Protein 2O9X (pdb70)

CATH classification: 1.20.120.700 (+1 more: 1.10.4070.10)

Secondary structure (DSSP, 8-state):
---SSS----HHHHHHHHHTS---HHHHHHHHHHIIIII--HHHHHHHT--HHHHHHHHIIIIIS-SSS-SS--BHHHHHHSSSSSHHHHHHHHHHHHTT-----SSS-TTBHHHHHHHH--GGGHHHHTTHHHHHHHHHHHH-HHHHHHHHHHHHHHH-

B-factor: mean 91.51, std 19.53, range [36.48, 171.42]

Organism: Archaeoglobus fulgidus (strain ATCC 49558 / DSM 4304 / JCM 9628 / NBRC 100126 / VC-16) (NCBI:txid224325)

Foldseek 3Di:
DPDPDDDADLLVLLLVLLLQDQDDPVSLVVNLVSCVVSPVDPVNVLSVDDDSVVSNVVSCQAAPDPPVYHQQHQFLCCVPPNDPPDPLLVVLVVVCVVVPPDPPDDPDGSRGSSNVSNVCNCVV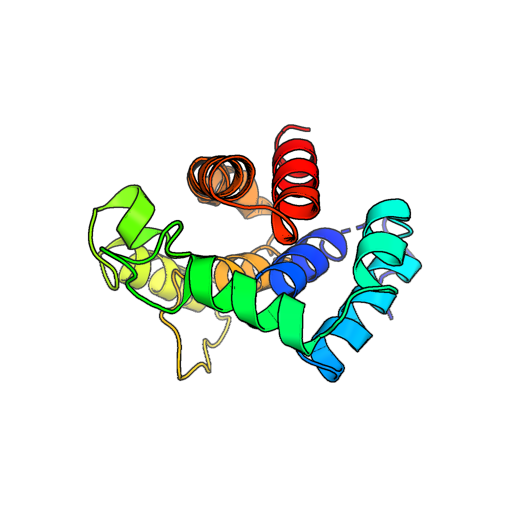CCVPCPVSLPVRLVSVLPVDDSSNVVSVVSNVVVVD

Radius of gyration: 15.23 Å; Cα contacts (8 Å, |Δi|>4): 197; chains: 1; bounding box: 34×39×32 Å

Nearest PDB structures (foldseek):
  2o9x-assembly1_A  TM=1.006E+00  e=6.525E-24  Archaeoglobus fulgidus

InterPro domains:
  IPR020945 DMSO/Nitrate reductase chaperone [PF02613] (32-115)
  IPR036411 TorD-like superfamily [SSF89155] (3-152)
  IPR050289 TorD/DmsD family chaperones [PTHR34227] (25-113)

Sequence (160 aa):
RENLYFQGHREHLKLFSLIFSYPDEDKLGKAIALAEGIGLTEIAQTLKQVDIEALQVEYTSLFISSHPSVPCPPYQSYFEEGSVYGKASLRAAELYSKYGLNYVYESEPPDHISVELEFLSNPELLSDFRDWFLEFAKCVEEKSEIYATFARAFRKFLEK

Solvent-accessible surface area: 8392 Å² total

Structure (mmCIF, N/CA/C/O backbone):
data_2O9X
#
_entry.id   2O9X
#
_cell.length_a   137.510
_cell.length_b   137.510
_cell.length_c   64.282
_cell.angle_alpha   90.00
_cell.angle_beta   90.00
_cell.angle_gamma   120.00
#
_symmetry.space_group_name_H-M   'P 65 2 2'
#
loop_
_atom_site.group_PDB
_atom_site.id
_atom_site.type_symbol
_atom_site.label_atom_id
_atom_site.label_alt_id
_atom_site.label_comp_id
_atom_site.label_asym_id
_atom_site.label_entity_id
_atom_site.label_seq_id
_atom_site.pdbx_PDB_ins_code
_atom_site.Cartn_x
_atom_site.Cartn_y
_atom_site.Cartn_z
_atom_site.occupancy
_atom_site.B_iso_or_equiv
_atom_site.auth_seq_id
_atom_site.auth_comp_id
_atom_site.auth_asym_id
_atom_site.auth_atom_id
_atom_site.pdbx_PDB_model_num
ATOM 1 N N . ARG A 1 14 ? 55.005 52.185 39.347 1.00 99.46 -8 ARG A N 1
ATOM 2 C CA . ARG A 1 14 ? 54.161 53.264 40.008 1.00 101.56 -8 ARG A CA 1
ATOM 3 C C . ARG A 1 14 ? 52.571 53.089 40.181 1.00 103.85 -8 ARG A C 1
ATOM 4 O O . ARG A 1 14 ? 51.748 53.001 39.213 1.00 99.30 -8 ARG A O 1
ATOM 6 N N . GLU A 1 15 ? 52.226 52.977 41.475 1.00 105.62 -7 GLU A N 1
ATOM 7 C CA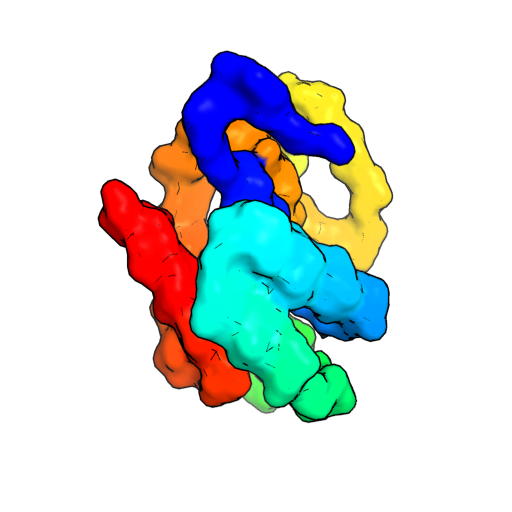 . GLU A 1 15 ? 50.889 53.018 42.074 1.00 103.31 -7 GLU A CA 1
ATOM 8 C C . GLU A 1 15 ? 51.158 53.979 43.238 1.00 101.75 -7 GLU A C 1
ATOM 9 O O . GLU A 1 15 ? 52.325 54.177 43.574 1.00 100.47 -7 GLU A O 1
ATOM 11 N N . ASN A 1 16 ? 50.107 54.544 43.855 1.00 99.85 -6 ASN A N 1
ATOM 12 C CA . ASN A 1 16 ? 50.191 55.953 44.323 1.00 98.99 -6 ASN A CA 1
ATOM 13 C C . ASN A 1 16 ? 50.878 56.073 45.613 1.00 91.27 -6 ASN A C 1
ATOM 14 O O . ASN A 1 16 ? 50.714 55.235 46.465 1.00 88.90 -6 ASN A O 1
ATOM 19 N N . LEU A 1 17 ? 51.657 57.141 45.701 1.00 85.09 -5 LEU A N 1
ATOM 20 C CA . LEU A 1 17 ? 52.382 57.466 46.866 1.00 75.33 -5 LEU A CA 1
ATOM 21 C C . LEU A 1 17 ? 51.542 58.421 47.713 1.00 78.56 -5 LEU A C 1
ATOM 22 O O . LEU A 1 17 ? 52.040 58.893 48.728 1.00 84.03 -5 LEU A O 1
ATOM 25 N N . TYR A 1 18 ? 50.281 58.720 47.384 1.00 75.94 -4 TYR A N 1
ATOM 26 C CA . TYR A 1 18 ? 49.566 59.452 48.450 1.00 75.12 -4 TYR A CA 1
ATOM 27 C C . TYR A 1 18 ? 48.138 59.199 48.751 1.00 75.67 -4 TYR A C 1
ATOM 28 O O . TYR A 1 18 ? 47.476 60.054 49.333 1.00 75.25 -4 TYR A O 1
ATOM 37 N N . PHE A 1 19 ? 47.635 58.047 48.393 1.00 75.55 -3 PHE A N 1
ATOM 38 C CA . PHE A 1 19 ? 46.282 57.812 48.751 1.00 78.93 -3 PHE A CA 1
ATOM 39 C C . PHE A 1 19 ? 46.211 56.406 49.260 1.00 84.80 -3 PHE A C 1
ATOM 40 O O . PHE A 1 19 ? 46.835 55.516 48.673 1.00 87.85 -3 PHE A O 1
ATOM 48 N N . GLN A 1 20 ? 45.473 56.194 50.355 1.00 88.49 -2 GLN A N 1
ATOM 49 C CA . GLN A 1 20 ? 45.648 54.951 51.105 1.00 91.15 -2 GLN A CA 1
ATOM 50 C C . GLN A 1 20 ? 44.981 53.916 50.280 1.00 93.28 -2 GLN A C 1
ATOM 51 O O . GLN A 1 20 ? 43.811 54.072 50.027 1.00 96.06 -2 GLN A O 1
ATOM 54 N N . GLY A 1 21 ? 45.747 52.957 49.756 1.00 95.38 -1 GLY A N 1
ATOM 55 C CA . GLY A 1 21 ? 45.234 51.614 49.504 1.00 98.10 -1 GLY A CA 1
ATOM 56 C C . GLY A 1 21 ? 44.507 51.195 48.247 1.00 100.16 -1 GLY A C 1
ATOM 57 O O . GLY A 1 21 ? 43.900 52.008 47.511 1.00 103.17 -1 GLY A O 1
ATOM 58 N N . HIS A 1 22 ? 44.460 49.876 48.101 1.00 99.98 0 HIS A N 1
ATOM 59 C CA . HIS A 1 22 ? 44.619 49.223 46.810 1.00 100.38 0 HIS A CA 1
ATOM 60 C C . HIS A 1 22 ? 43.430 48.713 45.998 1.00 95.27 0 HIS A C 1
ATOM 61 O O . HIS A 1 22 ? 43.579 47.826 45.165 1.00 94.78 0 HIS A O 1
ATOM 76 N N . ARG A 1 24 ? 41.795 49.477 43.351 1.00 87.41 2 ARG A N 1
ATOM 77 C CA . ARG A 1 24 ? 41.949 49.498 41.916 1.00 82.77 2 ARG A CA 1
ATOM 78 C C . ARG A 1 24 ? 42.911 48.379 41.593 1.00 79.23 2 ARG A C 1
ATOM 79 O O . ARG A 1 24 ? 42.575 47.463 40.821 1.00 77.13 2 ARG A O 1
ATOM 87 N N . GLU A 1 25 ? 44.081 48.442 42.239 1.00 74.56 3 GLU A N 1
ATOM 88 C CA . GLU A 1 25 ? 45.083 47.433 42.058 1.00 73.08 3 GLU A CA 1
ATOM 89 C C . GLU A 1 25 ? 44.380 46.047 42.131 1.00 73.65 3 GLU A C 1
ATOM 90 O O . GLU A 1 25 ? 44.423 45.251 41.186 1.00 74.69 3 GLU A O 1
ATOM 93 N N . HIS A 1 26 ? 43.671 45.802 43.220 1.00 72.48 4 HIS A N 1
ATOM 94 C CA . HIS A 1 26 ? 42.911 44.582 43.442 1.00 74.40 4 HIS A CA 1
ATOM 95 C C . HIS A 1 26 ? 42.006 44.118 42.279 1.00 73.66 4 HIS A C 1
ATOM 96 O O . HIS A 1 26 ? 42.121 43.012 41.759 1.00 72.01 4 HIS A O 1
ATOM 103 N N . LEU A 1 27 ? 41.064 44.970 41.915 1.00 73.13 5 LEU A N 1
ATOM 104 C CA . LEU A 1 27 ? 40.353 44.829 40.657 1.00 72.12 5 LEU A CA 1
ATOM 105 C C . LEU A 1 27 ? 41.210 44.338 39.474 1.00 71.82 5 LEU A C 1
ATOM 106 O O . LEU A 1 27 ? 40.907 43.270 38.927 1.00 72.87 5 LEU A O 1
ATOM 111 N N . LYS A 1 28 ? 42.260 45.078 39.076 1.00 68.27 6 LYS A N 1
ATOM 112 C CA . LYS A 1 28 ? 43.103 44.562 37.980 1.00 69.40 6 LYS A CA 1
ATOM 113 C C . LYS A 1 28 ? 43.564 43.094 38.215 1.00 70.17 6 LYS A C 1
ATOM 114 O O . LYS A 1 28 ? 43.449 42.248 37.303 1.00 68.83 6 LYS A O 1
ATOM 116 N N . LEU A 1 29 ? 44.007 42.772 39.433 1.00 70.45 7 LEU A N 1
ATOM 117 C CA . LEU A 1 29 ? 44.290 41.361 39.750 1.00 73.61 7 LEU A CA 1
ATOM 118 C C . LEU A 1 29 ? 43.104 40.508 39.293 1.00 74.31 7 LEU A C 1
ATOM 119 O O . LEU A 1 29 ? 43.280 39.523 38.581 1.00 75.51 7 LEU A O 1
ATOM 122 N N . PHE A 1 30 ? 41.895 40.886 39.667 1.00 75.15 8 PHE A N 1
ATOM 123 C CA . PHE A 1 30 ? 40.823 39.955 39.403 1.00 78.76 8 PHE A CA 1
ATOM 124 C C . PHE A 1 30 ? 40.630 39.852 37.934 1.00 78.92 8 PHE A C 1
ATOM 125 O O . PHE A 1 30 ? 40.472 38.749 37.422 1.00 82.25 8 PHE A O 1
ATOM 133 N N . SER A 1 31 ? 40.712 40.979 37.247 1.00 77.46 9 SER A N 1
ATOM 134 C CA . SER A 1 31 ? 40.637 40.947 35.805 1.00 78.62 9 SER A CA 1
ATOM 135 C C . SER A 1 31 ? 41.674 39.999 35.187 1.00 79.18 9 SER A C 1
ATOM 136 O O . SER A 1 31 ? 41.362 39.211 34.282 1.00 79.49 9 SER A O 1
ATOM 139 N N . LEU A 1 32 ? 42.910 40.074 35.669 1.00 77.84 10 LEU A N 1
ATOM 140 C CA . LEU A 1 32 ? 43.917 39.104 35.257 1.00 75.73 10 LEU A CA 1
ATOM 141 C C . LEU A 1 32 ? 43.537 37.692 35.608 1.00 80.22 10 LEU A C 1
ATOM 142 O O . LEU A 1 32 ? 43.687 36.765 34.782 1.00 87.05 10 LEU A O 1
ATOM 147 N N . ILE A 1 33 ? 43.072 37.500 36.842 1.00 78.80 11 ILE A N 1
ATOM 148 C CA . ILE A 1 33 ? 42.733 36.159 37.278 1.00 73.95 11 ILE A CA 1
ATOM 149 C C . ILE A 1 33 ? 41.649 35.597 36.355 1.00 73.40 11 ILE A C 1
ATOM 150 O O . ILE A 1 33 ? 41.671 34.424 36.021 1.00 75.78 11 ILE A O 1
ATOM 154 N N . PHE A 1 34 ? 40.794 36.439 35.826 1.00 70.06 12 PHE A N 1
ATOM 155 C CA . PHE A 1 34 ? 39.804 35.881 34.964 1.00 77.58 12 PHE A CA 1
ATOM 156 C C . PHE A 1 34 ? 39.903 36.059 33.456 1.00 83.37 12 PHE A C 1
ATOM 157 O O . PHE A 1 34 ? 38.881 36.196 32.795 1.00 88.89 12 PHE A O 1
ATOM 165 N N . SER A 1 35 ? 41.096 36.075 32.893 1.00 84.34 13 SER A N 1
ATOM 166 C CA . SER A 1 35 ? 41.249 35.963 31.453 1.00 84.76 13 SER A CA 1
ATOM 167 C C . SER A 1 35 ? 41.738 34.558 31.216 1.00 87.19 13 SER A C 1
ATOM 168 O O . SER A 1 35 ? 41.918 33.806 32.190 1.00 93.99 13 SER A O 1
ATOM 171 N N . TYR A 1 36 ? 41.971 34.182 29.959 1.00 83.95 14 TYR A N 1
ATOM 172 C CA . TYR A 1 36 ? 42.725 32.973 29.662 1.00 80.77 14 TYR A CA 1
ATOM 173 C C . TYR A 1 36 ? 44.122 33.339 30.067 1.00 80.68 14 TYR A C 1
ATOM 174 O O . TYR A 1 36 ? 44.602 34.440 29.732 1.00 75.07 14 TYR A O 1
ATOM 183 N N . PRO A 1 37 ? 44.722 32.467 30.906 1.00 84.18 15 PRO A N 1
ATOM 184 C CA . PRO A 1 37 ? 46.031 32.556 31.573 1.00 84.83 15 PRO A CA 1
ATOM 185 C C . PRO A 1 37 ? 47.215 32.413 30.663 1.00 85.47 15 PRO A C 1
ATOM 186 O O . PRO A 1 37 ? 47.137 31.770 29.637 1.00 84.62 15 PRO A O 1
ATOM 190 N N . ASP A 1 38 ? 48.318 33.020 31.054 1.00 88.47 16 ASP A N 1
ATOM 191 C CA . ASP A 1 38 ? 49.562 32.808 30.337 1.00 91.18 16 ASP A CA 1
ATOM 192 C C . ASP A 1 38 ? 50.798 33.280 31.088 1.00 91.69 16 ASP A C 1
ATOM 193 O O . ASP A 1 38 ? 50.721 33.854 32.185 1.00 86.93 16 ASP A O 1
ATOM 198 N N . GLU A 1 39 ? 51.951 32.990 30.491 1.00 95.68 17 GLU A N 1
ATOM 199 C CA . GLU A 1 39 ? 53.179 33.074 31.247 1.00 97.82 17 GLU A CA 1
ATOM 200 C C . GLU A 1 39 ? 53.147 34.508 31.711 1.00 96.39 17 GLU A C 1
ATOM 201 O O . GLU A 1 39 ? 53.206 34.777 32.907 1.00 97.41 17 GLU A O 1
ATOM 203 N N . ASP A 1 40 ? 52.911 35.411 30.768 1.00 93.45 18 ASP A N 1
ATOM 204 C CA . ASP A 1 40 ? 52.898 36.807 31.102 1.00 89.77 18 ASP A CA 1
ATOM 205 C C . ASP A 1 40 ? 51.814 37.181 32.152 1.00 89.16 18 ASP A C 1
ATOM 206 O O . ASP A 1 40 ? 52.185 37.611 33.260 1.00 87.62 18 ASP A O 1
ATOM 209 N N . LYS A 1 41 ? 50.513 37.016 31.811 1.00 86.50 19 LYS A N 1
ATOM 210 C CA . LYS A 1 41 ? 49.378 37.295 32.741 1.00 80.83 19 LYS A CA 1
ATOM 211 C C . LYS A 1 41 ? 49.755 36.743 34.144 1.00 84.84 19 LYS A C 1
ATOM 212 O O . LYS A 1 41 ? 49.846 37.532 35.120 1.00 83.89 19 LYS A O 1
ATOM 216 N N . LEU A 1 42 ? 50.056 35.419 34.213 1.00 87.28 20 LEU A N 1
ATOM 217 C CA . LEU A 1 42 ? 50.495 34.725 35.466 1.00 84.19 20 LEU A CA 1
ATOM 218 C C . LEU A 1 42 ? 51.635 35.534 36.065 1.00 87.22 20 LEU A C 1
ATOM 219 O O . LEU A 1 42 ? 51.659 35.736 37.268 1.00 90.26 20 LEU A O 1
ATOM 221 N N . GLY A 1 43 ? 52.516 36.082 35.222 1.00 88.83 21 GLY A N 1
ATOM 222 C CA . GLY A 1 43 ? 53.635 36.922 35.697 1.00 89.86 21 GLY A CA 1
ATOM 223 C C . GLY A 1 43 ? 53.075 38.129 36.399 1.00 90.82 21 GLY A C 1
ATOM 224 O O . GLY A 1 43 ? 53.114 38.262 37.625 1.00 90.01 21 GLY A O 1
ATOM 225 N N . LYS A 1 44 ? 52.489 38.992 35.596 1.00 93.18 22 LYS A N 1
ATOM 226 C CA . LYS A 1 44 ? 51.866 40.190 36.109 1.00 92.09 22 LYS A CA 1
ATOM 227 C C . LYS A 1 44 ? 51.057 39.894 37.361 1.00 89.43 22 LYS A C 1
ATOM 228 O O . LYS A 1 44 ? 51.246 40.554 38.360 1.00 89.10 22 LYS A O 1
ATOM 230 N N . ALA A 1 45 ? 50.20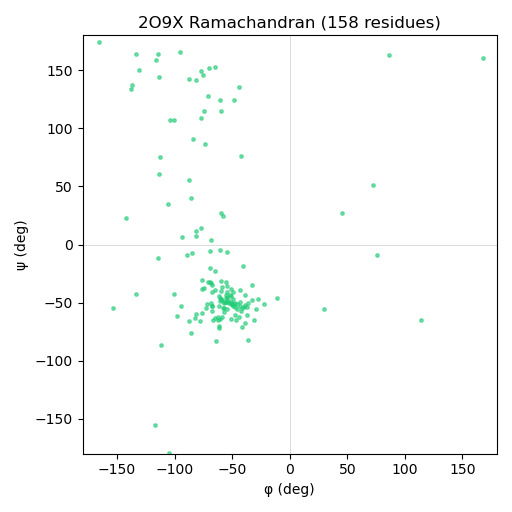8 38.877 37.327 1.00 87.24 23 ALA A N 1
ATOM 231 C CA . ALA A 1 45 ? 49.325 38.623 38.452 1.00 89.88 23 ALA A CA 1
ATOM 232 C C . ALA A 1 45 ? 50.063 38.288 39.743 1.00 91.85 23 ALA A C 1
ATOM 233 O O . ALA A 1 45 ? 49.997 39.033 40.715 1.00 91.28 23 ALA A O 1
ATOM 235 N N . ILE A 1 46 ? 50.771 37.163 39.747 1.00 94.83 24 ILE A N 1
ATOM 236 C CA . ILE A 1 46 ? 51.664 36.811 40.867 1.00 96.48 24 ILE A CA 1
ATOM 237 C C . ILE A 1 46 ? 52.416 38.062 41.339 1.00 97.11 24 ILE A C 1
ATOM 238 O O . ILE A 1 46 ? 52.904 38.092 42.452 1.00 101.14 24 ILE A O 1
ATOM 240 N N . ALA A 1 47 ? 52.478 39.105 40.519 1.00 95.61 25 ALA A N 1
ATOM 241 C CA . ALA A 1 47 ? 53.223 40.297 40.901 1.00 95.33 25 ALA A CA 1
ATOM 242 C C . ALA A 1 47 ? 52.333 41.356 41.558 1.00 94.85 25 ALA A C 1
ATOM 243 O O . ALA A 1 47 ? 52.652 41.862 42.651 1.00 93.27 25 ALA A O 1
ATOM 245 N N . LEU A 1 48 ? 51.242 41.702 40.863 1.00 94.76 26 LEU A N 1
ATOM 246 C CA . LEU A 1 48 ? 50.206 42.583 41.387 1.00 92.93 26 LEU A CA 1
ATOM 247 C C . LEU A 1 48 ? 49.892 41.936 42.745 1.00 98.66 26 LEU A C 1
ATOM 248 O O . LEU A 1 48 ? 50.170 42.496 43.800 1.00 101.26 26 LEU A O 1
ATOM 251 N N . ALA A 1 49 ? 49.387 40.715 42.713 1.00 101.14 27 ALA A N 1
ATOM 252 C CA . ALA A 1 49 ? 49.183 39.942 43.910 1.00 101.82 27 ALA A CA 1
ATOM 253 C C . ALA A 1 49 ? 50.163 40.289 45.008 1.00 104.00 27 ALA A C 1
ATOM 254 O O . ALA A 1 49 ? 49.745 40.604 46.123 1.00 105.47 27 ALA A O 1
ATOM 256 N N . GLU A 1 50 ? 51.464 40.207 44.705 1.00 106.05 28 GLU A N 1
ATOM 257 C CA . GLU A 1 50 ? 52.481 40.339 45.754 1.00 108.20 28 GLU A CA 1
ATOM 258 C C . GLU A 1 50 ? 52.537 41.788 46.184 1.00 110.34 28 GLU A C 1
ATOM 259 O O . GLU A 1 50 ? 52.347 42.070 47.369 1.00 111.66 28 GLU A O 1
ATOM 261 N N . GLY A 1 51 ? 52.742 42.699 45.225 1.00 111.62 29 GLY A N 1
ATOM 262 C CA . GLY A 1 51 ? 52.617 44.151 45.470 1.00 114.44 29 GLY A CA 1
ATOM 263 C C . GLY A 1 51 ? 51.461 44.569 46.396 1.00 115.65 29 GLY A C 1
ATOM 264 O O . GLY A 1 51 ? 51.694 45.034 47.519 1.00 116.74 29 GLY A O 1
ATOM 265 N N . ILE A 1 52 ? 50.214 44.397 45.938 1.00 115.54 30 ILE A N 1
ATOM 266 C CA . ILE A 1 52 ? 49.025 44.653 46.765 1.00 114.51 30 ILE A CA 1
ATOM 267 C C . ILE A 1 52 ? 49.011 43.749 48.016 1.00 115.50 30 ILE A C 1
ATOM 268 O O . ILE A 1 52 ? 48.162 43.890 48.884 1.00 117.07 30 ILE A O 1
ATOM 270 N N . GLY A 1 53 ? 49.970 42.835 48.114 1.00 115.33 31 GLY A N 1
ATOM 271 C CA . GLY A 1 53 ? 50.117 42.025 49.301 1.00 116.81 31 GLY A CA 1
ATOM 272 C C . GLY A 1 53 ? 49.134 40.885 49.504 1.00 119.44 31 GLY A C 1
ATOM 273 O O . GLY A 1 53 ? 49.329 40.095 50.415 1.00 121.84 31 GLY A O 1
ATOM 274 N N . LEU A 1 54 ? 48.073 40.780 48.701 1.00 120.34 32 LEU A N 1
ATOM 275 C CA . LEU A 1 54 ? 47.121 39.660 48.866 1.00 120.34 32 LEU A CA 1
ATOM 276 C C . LEU A 1 54 ? 47.912 38.349 48.674 1.00 121.57 32 LEU A C 1
ATOM 277 O O . LEU A 1 54 ? 48.465 38.113 47.610 1.00 118.98 32 LEU A O 1
ATOM 279 N N . THR A 1 55 ? 48.016 37.537 49.726 1.00 126.32 33 THR A N 1
ATOM 280 C CA . THR A 1 55 ? 49.181 36.616 49.849 1.00 131.19 33 THR A CA 1
ATOM 281 C C . THR A 1 55 ? 48.969 35.184 49.402 1.00 131.91 33 THR A C 1
ATOM 282 O O . THR A 1 55 ? 49.685 34.682 48.528 1.00 130.34 33 THR A O 1
ATOM 286 N N . GLU A 1 56 ? 48.039 34.511 50.082 1.00 133.46 34 GLU A N 1
ATOM 287 C CA . GLU A 1 56 ? 47.701 33.129 49.763 1.00 133.09 34 GLU A CA 1
ATOM 288 C C . GLU A 1 56 ? 47.308 33.057 48.253 1.00 131.46 34 GLU A C 1
ATOM 289 O O . GLU A 1 56 ? 47.815 32.201 47.492 1.00 130.39 34 GLU A O 1
ATOM 291 N N . ILE A 1 57 ? 46.467 34.009 47.822 1.00 128.71 35 ILE A N 1
ATOM 292 C CA . ILE A 1 57 ? 46.118 34.174 46.398 1.00 125.17 35 ILE A CA 1
ATOM 293 C C . ILE A 1 57 ? 47.351 34.322 45.502 1.00 121.89 35 ILE A C 1
ATOM 294 O O . ILE A 1 57 ? 47.224 34.338 44.276 1.00 120.37 35 ILE A O 1
ATOM 296 N N . ALA A 1 58 ? 48.534 34.426 46.106 1.00 117.53 36 ALA A N 1
ATOM 297 C CA . ALA A 1 58 ? 49.730 34.639 45.327 1.00 114.16 36 ALA A CA 1
ATOM 298 C C . ALA A 1 58 ? 50.445 33.337 45.170 1.00 113.18 36 ALA A C 1
ATOM 299 O O . ALA A 1 58 ? 50.945 33.019 44.095 1.00 113.11 36 ALA A O 1
ATOM 301 N N . GLN A 1 59 ? 50.513 32.581 46.253 1.00 113.03 37 GLN A N 1
ATOM 302 C CA . GLN A 1 59 ? 51.202 31.310 46.180 1.00 112.03 37 GLN A CA 1
ATOM 303 C C . GLN A 1 59 ? 50.314 30.494 45.252 1.00 108.36 37 GLN A C 1
ATOM 304 O O . GLN A 1 59 ? 50.764 29.994 44.211 1.00 104.37 37 GLN A O 1
ATOM 306 N N . THR A 1 60 ? 49.031 30.444 45.611 1.00 105.98 38 THR A N 1
ATOM 307 C CA . THR A 1 60 ? 48.085 29.651 44.880 1.00 104.85 38 THR A CA 1
ATOM 308 C C . THR A 1 60 ? 48.498 29.791 43.426 1.00 105.09 38 THR A C 1
ATOM 309 O O . THR A 1 60 ? 48.777 28.795 42.768 1.00 103.09 38 THR A O 1
ATOM 311 N N . LEU A 1 61 ? 48.621 31.044 42.967 1.00 110.15 39 LEU A N 1
ATOM 312 C CA . LEU A 1 61 ? 49.001 31.398 41.558 1.00 112.58 39 LEU A CA 1
ATOM 313 C C . LEU A 1 61 ? 50.462 30.964 41.269 1.00 113.02 39 LEU A C 1
ATOM 314 O O . LEU A 1 61 ? 50.705 30.037 40.446 1.00 109.00 39 LEU A O 1
ATOM 316 N N . LYS A 1 62 ? 51.388 31.605 41.998 1.00 116.57 40 LYS A N 1
ATOM 317 C CA . LYS A 1 62 ? 52.829 31.291 42.003 1.00 120.84 40 LYS A CA 1
ATOM 318 C C . LYS A 1 62 ? 53.116 29.809 41.658 1.00 123.49 40 LYS A C 1
ATOM 319 O O . LYS A 1 62 ? 53.970 29.511 40.800 1.00 124.01 40 LYS A O 1
ATOM 322 N N . GLN A 1 63 ? 52.372 28.896 42.291 1.00 124.84 41 GLN A N 1
ATOM 323 C CA . GLN A 1 63 ? 52.611 27.453 42.128 1.00 125.04 41 GLN A CA 1
ATOM 324 C C . GLN A 1 63 ? 51.498 26.636 41.405 1.00 124.34 41 GLN A C 1
ATOM 325 O O . GLN A 1 63 ? 50.940 25.694 42.003 1.00 125.77 41 GLN A O 1
ATOM 327 N N . VAL A 1 64 ? 51.178 26.962 40.139 1.00 120.15 42 VAL A N 1
ATOM 328 C CA . VAL A 1 64 ? 50.283 26.058 39.370 1.00 114.05 42 VAL A CA 1
ATOM 329 C C . VAL A 1 64 ? 50.761 25.664 37.957 1.00 109.44 42 VAL A C 1
ATOM 330 O O . VAL A 1 64 ? 51.488 26.430 37.296 1.00 107.47 42 VAL A O 1
ATOM 334 N N . ASP A 1 65 ? 50.377 24.467 37.507 1.00 104.12 43 ASP A N 1
ATOM 335 C CA . ASP A 1 65 ? 50.816 24.051 36.185 1.00 101.20 43 ASP A CA 1
ATOM 336 C C . ASP A 1 65 ? 49.991 24.757 35.161 1.00 95.28 43 ASP A C 1
ATOM 337 O O . ASP A 1 65 ? 48.817 24.425 34.973 1.00 92.86 43 ASP A O 1
ATOM 342 N N . ILE A 1 66 ? 50.650 25.700 34.479 1.00 89.97 44 ILE A N 1
ATOM 343 C CA . ILE A 1 66 ? 50.010 26.618 33.519 1.00 81.73 44 ILE A CA 1
ATOM 344 C C . ILE A 1 66 ? 49.170 25.831 32.586 1.00 78.05 44 ILE A C 1
ATOM 345 O O . ILE A 1 66 ? 48.002 26.147 32.449 1.00 77.28 44 ILE A O 1
ATOM 349 N N . GLU A 1 67 ? 49.757 24.786 31.996 1.00 75.40 45 GLU A N 1
ATOM 350 C CA . GLU A 1 67 ? 49.026 23.911 31.089 1.00 77.13 45 GLU A CA 1
ATOM 351 C C . GLU A 1 67 ? 47.686 23.590 31.732 1.00 77.82 45 GLU A C 1
ATOM 352 O O . GLU A 1 67 ? 46.656 23.797 31.116 1.00 79.82 45 GLU A O 1
ATOM 354 N N . ALA A 1 68 ? 47.668 23.148 32.982 1.00 78.26 46 ALA A N 1
ATOM 355 C CA . ALA A 1 68 ? 46.409 22.630 33.515 1.00 79.28 46 ALA A CA 1
ATOM 356 C C . ALA A 1 68 ? 45.494 23.784 33.792 1.00 78.88 46 ALA A C 1
ATOM 357 O O . ALA A 1 68 ? 44.285 23.726 33.551 1.00 79.33 46 ALA A O 1
ATOM 359 N N . LEU A 1 69 ? 46.104 24.858 34.265 1.00 78.41 47 LEU A N 1
ATOM 360 C CA . LEU A 1 69 ? 45.352 26.031 34.604 1.00 77.22 47 LEU A CA 1
ATOM 361 C C . LEU A 1 69 ? 44.476 26.402 33.442 1.00 75.27 47 LEU A C 1
ATOM 362 O O . LEU A 1 69 ? 43.262 26.584 33.621 1.00 75.38 47 LEU A O 1
ATOM 367 N N . GLN A 1 70 ? 45.094 26.486 32.265 1.00 73.54 48 GLN A N 1
ATOM 368 C CA . GLN A 1 70 ? 44.372 26.827 31.046 1.00 75.52 48 GLN A CA 1
ATOM 369 C C . GLN A 1 70 ? 43.186 25.932 30.953 1.00 75.31 48 GLN A C 1
ATOM 370 O O . GLN A 1 70 ? 42.041 26.366 30.734 1.00 77.04 48 GLN A O 1
ATOM 376 N N . VAL A 1 71 ? 43.489 24.666 31.123 1.00 71.91 49 VAL A N 1
ATOM 377 C CA . VAL A 1 71 ? 42.619 23.656 30.658 1.00 73.42 49 VAL A CA 1
ATOM 378 C C . VAL A 1 71 ? 41.275 23.804 31.323 1.00 74.48 49 VAL A C 1
ATOM 379 O O . VAL A 1 71 ? 40.218 23.608 30.660 1.00 72.59 49 VAL A O 1
ATOM 383 N N . GLU A 1 72 ? 41.336 24.140 32.624 1.00 76.38 50 GLU A N 1
ATOM 384 C CA . GLU A 1 72 ? 40.141 24.361 33.452 1.00 78.21 50 GLU A CA 1
ATOM 385 C C . GLU A 1 72 ? 39.510 25.607 32.907 1.00 75.09 50 GLU A C 1
ATOM 386 O O . GLU A 1 72 ? 38.335 25.623 32.503 1.00 69.84 50 GLU A O 1
ATOM 392 N N . TYR A 1 73 ? 40.338 26.640 32.832 1.00 75.64 51 TYR A N 1
ATOM 393 C CA . TYR A 1 73 ? 39.860 27.857 32.300 1.00 76.70 51 TYR A CA 1
ATOM 394 C C . TYR A 1 73 ? 39.019 27.479 31.127 1.00 76.16 51 TYR A C 1
ATOM 395 O O . TYR A 1 73 ? 37.854 27.836 31.048 1.00 80.21 51 TYR A O 1
ATOM 404 N N . THR A 1 74 ? 39.603 26.728 30.223 1.00 72.83 52 THR A N 1
ATOM 405 C CA . THR A 1 74 ? 38.897 26.373 29.031 1.00 73.71 52 THR A CA 1
ATOM 406 C C . THR A 1 74 ? 37.700 25.508 29.317 1.00 74.21 52 THR A C 1
ATOM 407 O O . THR A 1 74 ? 36.672 25.652 28.675 1.00 70.96 52 THR A O 1
ATOM 411 N N . SER A 1 75 ? 37.813 24.582 30.255 1.00 78.07 53 SER A N 1
ATOM 412 C CA . SER A 1 75 ? 36.667 23.737 30.459 1.00 84.16 53 SER A CA 1
ATOM 413 C C . SER A 1 75 ? 35.595 24.621 31.032 1.00 83.27 53 SER A C 1
ATOM 414 O O . SER A 1 75 ? 34.454 24.472 30.683 1.00 85.96 53 SER A O 1
ATOM 417 N N . LEU A 1 76 ? 35.984 25.587 31.844 1.00 82.43 54 LEU A N 1
ATOM 418 C CA . LEU A 1 76 ? 35.048 26.462 32.524 1.00 85.51 54 LEU A CA 1
ATOM 419 C C . LEU A 1 76 ? 34.379 27.582 31.717 1.00 90.52 54 LEU A C 1
ATOM 420 O O . LEU A 1 76 ? 33.273 28.037 32.029 1.00 94.18 54 LEU A O 1
ATOM 425 N N . PHE A 1 77 ? 35.075 28.085 30.719 1.00 90.96 55 PHE A N 1
ATOM 426 C CA . PHE A 1 77 ? 34.693 29.335 30.184 1.00 91.33 55 PHE A CA 1
ATOM 427 C C . PHE A 1 77 ? 34.668 29.288 28.688 1.00 97.39 55 PHE A C 1
ATOM 428 O O . PHE A 1 77 ? 33.767 29.879 28.122 1.00 103.96 55 PHE A O 1
ATOM 436 N N . ILE A 1 78 ? 35.660 28.655 28.040 1.00 97.86 56 ILE A N 1
ATOM 437 C CA . ILE A 1 78 ? 35.750 28.636 26.578 1.00 99.20 56 ILE A CA 1
ATOM 438 C C . ILE A 1 78 ? 34.838 27.532 25.974 1.00 101.78 56 ILE A C 1
ATOM 439 O O . ILE A 1 78 ? 33.872 27.850 25.320 1.00 100.71 56 ILE A O 1
ATOM 441 N N . SER A 1 79 ? 35.075 26.242 26.245 1.00 112.04 57 SER A N 1
ATOM 442 C CA . SER A 1 79 ? 34.404 25.127 25.479 1.00 116.47 57 SER A CA 1
ATOM 443 C C . SER A 1 79 ? 33.049 24.678 26.008 1.00 128.30 57 SER A C 1
ATOM 444 O O . SER A 1 79 ? 32.815 24.599 27.240 1.00 128.02 57 SER A O 1
ATOM 446 N N . SER A 1 80 ? 32.176 24.359 25.043 1.00 139.53 58 SER A N 1
ATOM 447 C CA . SER A 1 80 ? 30.832 23.804 25.304 1.00 148.62 58 SER A CA 1
ATOM 448 C C . SER A 1 80 ? 30.852 22.266 25.511 1.00 154.99 58 SER A C 1
ATOM 449 O O . SER A 1 80 ? 30.754 21.495 24.526 1.00 155.79 58 SER A O 1
ATOM 451 N N . HIS A 1 81 ? 31.010 21.841 26.784 1.00 161.16 59 HIS A N 1
ATOM 452 C CA . HIS A 1 81 ? 30.841 20.421 27.201 1.00 165.21 59 HIS A CA 1
ATOM 453 C C . HIS A 1 81 ? 29.364 19.981 26.895 1.00 168.16 59 HIS A C 1
ATOM 454 O O . HIS A 1 81 ? 29.148 19.205 25.951 1.00 169.10 59 HIS A O 1
ATOM 456 N N . PRO A 1 82 ? 28.350 20.474 27.668 1.00 169.95 60 PRO A N 1
ATOM 457 C CA . PRO A 1 82 ? 27.060 20.747 26.976 1.00 168.34 60 PRO A CA 1
ATOM 458 C C . PRO A 1 82 ? 27.095 22.171 26.355 1.00 165.21 60 PRO A C 1
ATOM 459 O O . PRO A 1 82 ? 27.243 22.314 25.127 1.00 164.85 60 PRO A O 1
ATOM 463 N N . SER A 1 83 ? 26.947 23.190 27.215 1.00 160.73 61 SER A N 1
ATOM 464 C CA . SER A 1 83 ? 27.382 24.564 26.949 1.00 155.23 61 SER A CA 1
ATOM 465 C C . SER A 1 83 ? 28.505 24.863 27.948 1.00 150.28 61 SER A C 1
ATOM 466 O O . SER A 1 83 ? 28.665 24.128 28.941 1.00 150.50 61 SER A O 1
ATOM 468 N N . VAL A 1 84 ? 29.285 25.918 27.693 1.00 142.30 62 VAL A N 1
ATOM 469 C CA . VAL A 1 84 ? 30.250 26.391 28.687 1.00 134.16 62 VAL A CA 1
ATOM 470 C C . VAL A 1 84 ? 29.599 26.530 30.092 1.00 128.81 62 VAL A C 1
ATOM 471 O O . VAL A 1 84 ? 28.542 27.130 30.253 1.00 128.23 62 VAL A O 1
ATOM 473 N N . PRO A 1 85 ? 30.186 25.869 31.089 1.00 122.90 63 PRO A N 1
ATOM 474 C CA . PRO A 1 85 ? 29.926 25.975 32.511 1.00 117.73 63 PRO A CA 1
ATOM 475 C C . PRO A 1 85 ? 29.591 27.372 32.964 1.00 111.87 63 PRO A C 1
ATOM 476 O O . PRO A 1 85 ? 28.439 27.675 33.109 1.00 110.61 63 PRO A O 1
ATOM 480 N N . CYS A 1 86 ? 30.594 28.207 33.191 1.00 107.75 64 CYS A N 1
ATOM 481 C CA . CYS A 1 86 ? 30.383 29.577 33.631 1.00 105.46 64 CYS A CA 1
ATOM 482 C C . CYS A 1 86 ? 30.783 30.612 32.593 1.00 100.56 64 CYS A C 1
ATOM 483 O O . CYS A 1 86 ? 31.829 31.229 32.752 1.00 102.24 64 CYS A O 1
ATOM 486 N N . PRO A 1 87 ? 29.976 30.809 31.529 1.00 95.09 65 PRO A N 1
ATOM 487 C CA . PRO A 1 87 ? 30.319 31.804 30.525 1.00 90.64 65 PRO A CA 1
ATOM 488 C C . PRO A 1 87 ? 30.395 33.160 31.175 1.00 86.52 65 PRO A C 1
ATOM 489 O O . PRO A 1 87 ? 29.437 33.579 31.843 1.00 89.69 65 PRO A O 1
ATOM 493 N N . PRO A 1 88 ? 31.547 33.815 31.017 1.00 80.06 66 PRO A N 1
ATOM 494 C CA . PRO A 1 88 ? 32.008 35.009 31.671 1.00 78.17 66 PRO A CA 1
ATOM 495 C C . PRO A 1 88 ? 31.560 36.295 30.955 1.00 82.87 66 PRO A C 1
ATOM 496 O O . PRO A 1 88 ? 32.359 37.189 30.611 1.00 83.92 66 PRO A O 1
ATOM 500 N N . TYR A 1 89 ? 30.251 36.395 30.777 1.00 85.80 67 TYR A N 1
ATOM 501 C CA . TYR A 1 89 ? 29.650 37.505 30.077 1.00 85.74 67 TYR A CA 1
ATOM 502 C C . TYR A 1 89 ? 28.425 37.969 30.782 1.00 84.39 67 TYR A C 1
ATOM 503 O O . TYR A 1 89 ? 27.539 37.168 31.115 1.00 86.23 67 TYR A O 1
ATOM 512 N N . GLN A 1 90 ? 28.315 39.265 30.941 1.00 80.28 68 GLN A N 1
ATOM 513 C CA . GLN A 1 90 ? 27.225 39.702 31.700 1.00 82.04 68 GLN A CA 1
ATOM 514 C C . GLN A 1 90 ? 25.960 39.751 30.895 1.00 82.17 68 GLN A C 1
ATOM 515 O O . GLN A 1 90 ? 24.931 40.215 31.374 1.00 83.32 68 GLN A O 1
ATOM 521 N N . SER A 1 91 ? 26.037 39.246 29.675 1.00 82.75 69 SER A N 1
ATOM 522 C CA . SER A 1 91 ? 24.841 38.960 28.919 1.00 83.07 69 SER A CA 1
ATOM 523 C C . SER A 1 91 ? 24.403 37.602 29.269 1.00 84.13 69 SER A C 1
ATOM 524 O O . SER A 1 91 ? 23.366 37.493 29.877 1.00 85.51 69 SER A O 1
ATOM 527 N N . TYR A 1 92 ? 25.169 36.553 28.945 1.00 87.81 70 TYR A N 1
ATOM 528 C CA . TYR A 1 92 ? 24.679 35.214 29.313 1.00 89.27 70 TYR A CA 1
ATOM 529 C C . TYR A 1 92 ? 24.052 35.333 30.700 1.00 89.60 70 TYR A C 1
ATOM 530 O O . TYR A 1 92 ? 22.867 34.987 30.878 1.00 90.26 70 TYR A O 1
ATOM 535 N N . PHE A 1 93 ? 24.805 35.866 31.664 1.00 88.23 71 PHE A N 1
ATOM 536 C CA . PHE A 1 93 ? 24.265 35.900 33.013 1.00 88.09 71 PHE A CA 1
ATOM 537 C C . PHE A 1 93 ? 22.998 36.722 33.134 1.00 90.05 71 PHE A C 1
ATOM 538 O O . PHE A 1 93 ? 21.980 36.204 33.600 1.00 91.92 71 PHE A O 1
ATOM 543 N N . GLU A 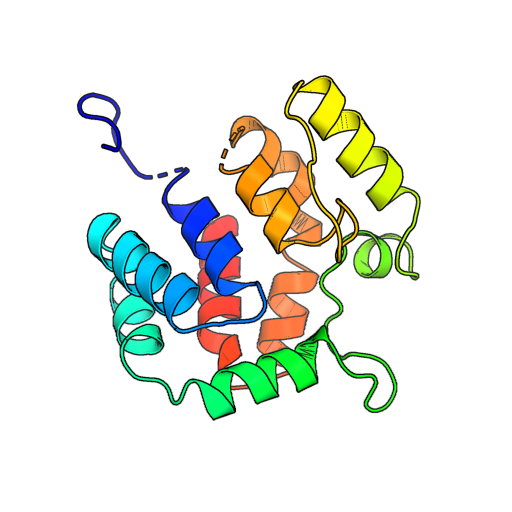1 94 ? 23.018 37.970 32.681 1.00 90.84 72 GLU A N 1
ATOM 544 C CA . GLU A 1 94 ? 21.790 38.760 32.758 1.00 91.54 72 GLU A CA 1
ATOM 545 C C . GLU A 1 94 ? 20.725 38.273 31.833 1.00 93.28 72 GLU A C 1
ATOM 546 O O . GLU A 1 94 ? 19.611 38.085 32.248 1.00 96.17 72 GLU A O 1
ATOM 552 N N . GLU A 1 95 ? 21.056 38.070 30.572 1.00 95.95 73 GLU A N 1
ATOM 553 C CA . GLU A 1 95 ? 20.019 38.002 29.567 1.00 98.09 73 GLU A CA 1
ATOM 554 C C . GLU A 1 95 ? 19.927 36.645 28.946 1.00 98.69 73 GLU A C 1
ATOM 555 O O . GLU A 1 95 ? 18.984 36.389 28.252 1.00 103.60 73 GLU A O 1
ATOM 561 N N . GLY A 1 96 ? 20.868 35.753 29.152 1.00 97.79 74 GLY A N 1
ATOM 562 C CA . GLY A 1 96 ? 20.650 34.471 28.529 1.00 100.99 74 GLY A CA 1
ATOM 563 C C . GLY A 1 96 ? 21.653 34.151 27.460 1.00 104.69 74 GLY A C 1
ATOM 564 O O . GLY A 1 96 ? 22.419 33.204 27.626 1.00 110.34 74 GLY A O 1
ATOM 565 N N . SER A 1 97 ? 21.693 34.901 26.363 1.00 104.11 75 SER A N 1
ATOM 566 C CA . SER A 1 97 ? 22.766 34.638 25.381 1.00 103.96 75 SER A CA 1
ATOM 567 C C . SER A 1 97 ? 23.975 35.543 25.564 1.00 103.16 75 SER A C 1
ATOM 568 O O . SER A 1 97 ? 23.911 36.527 26.288 1.00 102.79 75 SER A O 1
ATOM 570 N N . VAL A 1 98 ? 25.079 35.171 24.916 1.00 103.75 76 VAL A N 1
ATOM 571 C CA . VAL A 1 98 ? 26.247 36.050 24.735 1.00 102.77 76 VAL A CA 1
ATOM 572 C C . VAL A 1 98 ? 26.032 37.087 23.662 1.00 101.07 76 VAL A C 1
ATOM 573 O O . VAL A 1 98 ? 25.350 36.832 22.651 1.00 102.07 76 VAL A O 1
ATOM 577 N N . TYR A 1 99 ? 26.670 38.236 23.848 1.00 96.66 77 TYR A N 1
ATOM 578 C CA . TYR A 1 99 ? 26.552 39.290 22.861 1.00 94.07 77 TYR A CA 1
ATOM 579 C C . TYR A 1 99 ? 25.176 39.938 22.880 1.00 90.10 77 TYR A C 1
ATOM 580 O O . TYR A 1 99 ? 24.595 40.087 21.837 1.00 93.85 77 TYR A O 1
ATOM 589 N N . GLY A 1 100 ? 24.683 40.362 24.043 1.00 83.86 78 GLY A N 1
ATOM 590 C CA . GLY A 1 100 ? 23.372 41.018 24.149 1.00 76.48 78 GLY A CA 1
ATOM 591 C C . GLY A 1 100 ? 23.338 42.462 24.629 1.00 71.19 78 GLY A C 1
ATOM 592 O O . GLY A 1 100 ? 24.324 43.186 24.470 1.00 69.47 78 GLY A O 1
ATOM 593 N N . LYS A 1 101 ? 22.192 42.878 25.196 1.00 68.09 79 LYS A N 1
ATOM 594 C CA . LYS A 1 101 ? 21.974 44.286 25.548 1.00 68.66 79 LYS A CA 1
ATOM 595 C C . LYS A 1 101 ? 23.140 44.714 26.463 1.00 70.24 79 LYS A C 1
ATOM 596 O O . LYS A 1 101 ? 23.759 45.785 26.259 1.00 69.93 79 LYS A O 1
ATOM 598 N N . ALA A 1 102 ? 23.478 43.839 27.415 1.00 70.60 80 ALA A N 1
ATOM 599 C CA . ALA A 1 102 ? 24.606 44.060 28.329 1.00 71.54 80 ALA A CA 1
ATOM 600 C C . ALA A 1 102 ? 25.817 44.603 27.582 1.00 72.05 80 ALA A C 1
ATOM 601 O O . ALA A 1 102 ? 26.419 45.652 27.936 1.00 71.71 80 ALA A O 1
ATOM 603 N N . SER A 1 103 ? 26.148 43.858 26.534 1.00 70.49 81 SER A N 1
ATOM 604 C CA . SER A 1 103 ? 27.268 44.166 25.706 1.00 70.30 81 SER A CA 1
ATOM 605 C C . SER A 1 103 ? 27.142 45.528 25.152 1.00 69.60 81 SER A C 1
ATOM 606 O O . SER A 1 103 ? 28.061 46.292 25.377 1.00 72.34 81 SER A O 1
ATOM 609 N N . LEU A 1 104 ? 26.025 45.868 24.470 1.00 69.53 82 LEU A N 1
ATOM 610 C CA . LEU A 1 104 ? 25.816 47.293 24.011 1.00 66.29 82 LEU A CA 1
ATOM 611 C C . LEU A 1 104 ? 26.061 48.244 25.273 1.00 65.93 82 LEU A C 1
ATOM 612 O O . LEU A 1 104 ? 26.930 49.141 25.280 1.00 58.86 82 LEU A O 1
ATOM 614 N N . ARG A 1 105 ? 25.396 47.946 26.377 1.00 69.13 83 ARG A N 1
ATOM 615 C CA . ARG A 1 105 ? 25.455 48.849 27.500 1.00 77.71 83 ARG A CA 1
ATOM 616 C C . ARG A 1 105 ? 26.886 49.065 28.052 1.00 73.39 83 ARG A C 1
ATOM 617 O O . ARG A 1 105 ? 27.327 50.223 28.299 1.00 70.71 83 ARG A O 1
ATOM 625 N N . ALA A 1 106 ? 27.567 47.937 28.255 1.00 68.93 84 ALA A N 1
ATOM 626 C CA . ALA A 1 106 ? 28.959 47.936 28.605 1.00 67.76 84 ALA A CA 1
ATOM 627 C C . ALA A 1 106 ? 29.677 48.978 27.769 1.00 70.03 84 ALA A C 1
ATOM 628 O O . ALA A 1 106 ? 30.093 50.052 28.226 1.00 68.51 84 ALA A O 1
ATOM 630 N N . ALA A 1 107 ? 29.772 48.613 26.501 1.00 72.76 85 ALA A N 1
ATOM 631 C CA . ALA A 1 107 ? 30.433 49.360 25.472 1.00 71.43 85 ALA A CA 1
ATOM 632 C C . ALA A 1 107 ? 29.998 50.773 25.473 1.00 72.50 85 ALA A C 1
ATOM 633 O O . ALA A 1 107 ? 30.837 51.648 25.433 1.00 74.29 85 ALA A O 1
ATOM 635 N N . GLU A 1 108 ? 28.692 50.995 25.540 1.00 76.01 86 GLU A N 1
ATOM 636 C CA . GLU A 1 108 ? 28.157 52.363 25.581 1.00 80.14 86 GLU A CA 1
ATOM 637 C C . GLU A 1 108 ? 28.928 53.140 26.615 1.00 77.88 86 GLU A C 1
ATOM 638 O O . GLU A 1 108 ? 29.499 54.195 26.338 1.00 77.25 86 GLU A O 1
ATOM 640 N N . LEU A 1 109 ? 28.962 52.581 27.810 1.00 75.81 87 LEU A N 1
ATOM 641 C CA . LEU A 1 109 ? 29.512 53.288 28.942 1.00 73.04 87 LEU A CA 1
ATOM 642 C C . LEU A 1 109 ? 31.026 53.432 28.882 1.00 70.30 87 LEU A C 1
ATOM 643 O O . LEU A 1 109 ? 31.578 54.404 29.386 1.00 65.17 87 LEU A O 1
ATOM 648 N N . TYR A 1 110 ? 31.702 52.450 28.298 1.00 71.86 88 TYR A N 1
ATOM 649 C CA . TYR A 1 110 ? 33.134 52.573 28.211 1.00 74.75 88 TYR A CA 1
ATOM 650 C C . TYR A 1 110 ? 33.354 53.858 27.452 1.00 76.10 88 TYR A C 1
ATOM 651 O O . TYR A 1 110 ? 33.997 54.764 27.923 1.00 79.43 88 TYR A O 1
ATOM 660 N N . SER A 1 111 ? 32.752 53.951 26.293 1.00 75.94 89 SER A N 1
ATOM 661 C CA . SER A 1 111 ? 32.807 55.151 25.540 1.00 78.15 89 SER A CA 1
ATOM 662 C C . SER A 1 111 ? 32.244 56.330 26.282 1.00 79.05 89 SER A C 1
ATOM 663 O O . SER A 1 111 ? 32.767 57.406 26.104 1.00 80.25 89 SER A O 1
ATOM 666 N N . LYS A 1 112 ? 31.174 56.175 27.081 1.00 80.83 90 LYS A N 1
ATOM 667 C CA . LYS A 1 112 ? 30.718 57.321 27.932 1.00 80.11 90 LYS A CA 1
ATOM 668 C C . LYS A 1 112 ? 31.902 57.772 28.755 1.00 78.72 90 LYS A C 1
ATOM 669 O O . LYS A 1 112 ? 32.116 58.944 28.871 1.00 78.40 90 LYS A O 1
ATOM 671 N N . TYR A 1 113 ? 32.702 56.843 29.281 1.00 79.43 91 TYR A N 1
ATOM 672 C CA . TYR A 1 113 ? 33.881 57.230 30.059 1.00 79.73 91 TYR A CA 1
ATOM 673 C C . TYR A 1 113 ? 35.045 57.575 29.170 1.00 79.32 91 TYR A C 1
ATOM 674 O O . TYR A 1 113 ? 36.186 57.719 29.629 1.00 83.42 91 TYR A O 1
ATOM 683 N N . GLY A 1 114 ? 34.759 57.714 27.888 1.00 74.91 92 GLY A N 1
ATOM 684 C CA . GLY A 1 114 ? 35.813 57.922 26.926 1.00 72.06 92 GLY A CA 1
ATOM 685 C C . GLY A 1 114 ? 37.044 57.051 27.020 1.00 69.16 92 GLY A C 1
ATOM 686 O O . GLY A 1 114 ? 38.122 57.483 26.652 1.00 63.85 92 GLY A O 1
ATOM 687 N N . LEU A 1 115 ? 36.886 55.838 27.556 1.00 75.60 93 LEU A N 1
ATOM 688 C CA . LEU A 1 115 ? 37.920 54.771 27.468 1.00 76.85 93 LEU A CA 1
ATOM 689 C C . LEU A 1 115 ? 37.740 54.311 25.953 1.00 80.76 93 LEU A C 1
ATOM 690 O O . LEU A 1 115 ? 36.629 54.424 25.379 1.00 79.72 93 LEU A O 1
ATOM 692 N N . ASN A 1 116 ? 38.808 53.922 25.265 1.00 85.57 94 ASN A N 1
ATOM 693 C CA . ASN A 1 116 ? 38.606 53.371 23.911 1.00 90.81 94 ASN A CA 1
ATOM 694 C C . ASN A 1 116 ? 38.740 51.811 23.791 1.00 87.84 94 ASN A C 1
ATOM 695 O O . ASN A 1 116 ? 39.856 51.272 23.842 1.00 86.07 94 ASN A O 1
ATOM 700 N N . TYR A 1 117 ? 37.633 51.089 23.614 1.00 85.96 95 TYR A N 1
ATOM 701 C CA . TYR A 1 117 ? 37.714 49.613 23.752 1.00 87.36 95 TYR A CA 1
ATOM 702 C C . TYR A 1 117 ? 38.394 48.972 22.618 1.00 89.42 95 TYR A C 1
ATOM 703 O O . TYR A 1 117 ? 37.764 48.526 21.672 1.00 89.68 95 TYR A O 1
ATOM 712 N N . VAL A 1 118 ? 39.698 48.892 22.708 1.00 94.99 96 VAL A N 1
ATOM 713 C CA . VAL A 1 118 ? 40.421 48.522 21.517 1.00 101.33 96 VAL A CA 1
ATOM 714 C C . VAL A 1 118 ? 40.488 47.034 21.373 1.00 105.18 96 VAL A C 1
ATOM 715 O O . VAL A 1 118 ? 41.504 46.518 20.961 1.00 105.92 96 VAL A O 1
ATOM 717 N N . TYR A 1 119 ? 39.414 46.321 21.679 1.00 111.12 97 TYR A N 1
ATOM 718 C CA . TYR A 1 119 ? 39.574 44.872 21.707 1.00 115.19 97 TYR A CA 1
ATOM 719 C C . TYR A 1 119 ? 38.807 44.031 20.721 1.00 117.46 97 TYR A C 1
ATOM 720 O O . TYR A 1 119 ? 37.771 44.416 20.136 1.00 119.89 97 TYR A O 1
ATOM 729 N N . GLU A 1 120 ? 39.368 42.851 20.574 1.00 117.93 98 GLU A N 1
ATOM 730 C CA . GLU A 1 120 ? 39.195 42.093 19.392 1.00 121.25 98 GLU A CA 1
ATOM 731 C C . GLU A 1 120 ? 38.368 40.871 19.736 1.00 121.37 98 GLU A C 1
ATOM 732 O O . GLU A 1 120 ? 37.138 40.946 19.599 1.00 122.94 98 GLU A O 1
ATOM 734 N N . SER A 1 121 ? 39.033 39.782 20.187 1.00 119.73 99 SER A N 1
ATOM 735 C CA . SER A 1 121 ? 38.402 38.456 20.515 1.00 117.17 99 SER A CA 1
ATOM 736 C C . SER A 1 121 ? 37.017 38.552 21.223 1.00 114.41 99 SER A C 1
ATOM 737 O O . SER A 1 121 ? 36.040 37.860 20.861 1.00 115.01 99 SER A O 1
ATOM 739 N N . GLU A 1 122 ? 36.944 39.465 22.189 1.00 108.19 100 GLU A N 1
ATOM 740 C CA . GLU A 1 122 ? 35.945 39.417 23.202 1.00 101.10 100 GLU A CA 1
ATOM 741 C C . GLU A 1 122 ? 34.960 40.527 23.162 1.00 94.68 100 GLU A C 1
ATOM 742 O O . GLU A 1 122 ? 35.309 41.642 22.857 1.00 97.58 100 GLU A O 1
ATOM 748 N N . PRO A 1 123 ? 33.713 40.227 23.498 1.00 88.91 101 PRO A N 1
ATOM 749 C CA . PRO A 1 123 ? 32.717 41.259 23.693 1.00 85.14 101 PRO A CA 1
ATOM 750 C C . PRO A 1 123 ? 33.122 42.097 24.883 1.00 80.45 101 PRO A C 1
ATOM 751 O O . PRO A 1 123 ? 33.796 41.587 25.788 1.00 79.22 101 PRO A O 1
ATOM 755 N N . PRO A 1 124 ? 32.696 43.358 24.901 1.00 75.22 102 PRO A N 1
ATOM 756 C CA . PRO A 1 124 ? 32.972 44.283 25.974 1.00 74.46 102 PRO A CA 1
ATOM 757 C C . PRO A 1 124 ? 32.332 43.873 27.304 1.00 75.50 102 PRO A C 1
ATOM 758 O O . PRO A 1 124 ? 32.829 44.309 28.352 1.00 75.10 102 PRO A O 1
ATOM 762 N N . ASP A 1 125 ? 31.267 43.056 27.279 1.00 74.41 103 ASP A N 1
ATOM 763 C CA . ASP A 1 125 ? 30.592 42.675 28.534 1.00 77.97 103 ASP A CA 1
ATOM 764 C C . ASP A 1 125 ? 31.207 41.477 29.296 1.00 79.72 103 ASP A C 1
ATOM 765 O O . ASP A 1 125 ? 30.806 41.135 30.394 1.00 82.91 103 ASP A O 1
ATOM 770 N N . HIS A 1 126 ? 32.174 40.826 28.688 1.00 80.79 104 HIS A N 1
ATOM 771 C CA . HIS A 1 126 ? 33.071 39.918 29.375 1.00 80.92 104 HIS A CA 1
ATOM 772 C C . HIS A 1 126 ? 33.600 40.428 30.725 1.00 79.13 104 HIS A C 1
ATOM 773 O O . HIS A 1 126 ? 34.098 41.562 30.778 1.00 82.12 104 HIS A O 1
ATOM 780 N N . ILE A 1 127 ? 33.613 39.588 31.767 1.00 72.78 105 ILE A N 1
ATOM 781 C CA . ILE A 1 127 ? 34.098 40.034 33.101 1.00 69.82 105 ILE A CA 1
ATOM 782 C C . ILE A 1 127 ? 35.475 40.659 33.077 1.00 69.95 105 ILE A C 1
ATOM 783 O O . ILE A 1 127 ? 35.697 41.749 33.655 1.00 67.79 105 ILE A O 1
ATOM 787 N N . SER A 1 128 ? 36.420 39.969 32.451 1.00 70.10 106 SER A N 1
ATOM 788 C CA . SER A 1 128 ? 37.802 40.427 32.584 1.00 72.08 106 SER A CA 1
ATOM 789 C C . SER A 1 128 ? 37.906 41.903 32.164 1.00 72.85 106 SER A C 1
ATOM 790 O O . SER A 1 128 ? 38.666 42.706 32.751 1.00 70.22 106 SER A O 1
ATOM 793 N N . VAL A 1 129 ? 37.110 42.258 31.161 1.00 73.20 107 VAL A N 1
ATOM 794 C CA . VAL A 1 129 ? 37.166 43.616 30.659 1.00 73.72 107 VAL A CA 1
ATOM 795 C C . VAL A 1 129 ? 36.538 44.569 31.656 1.00 72.67 107 VAL A C 1
ATOM 796 O O . VAL A 1 129 ? 37.166 45.553 32.054 1.00 72.70 107 VAL A O 1
ATOM 800 N N . GLU A 1 130 ? 35.321 44.240 32.085 1.00 71.05 108 GLU A N 1
ATOM 801 C CA . GLU A 1 130 ? 34.536 45.130 32.919 1.00 68.89 108 GLU A CA 1
ATOM 802 C C . GLU A 1 130 ? 35.416 45.436 34.109 1.00 68.15 108 GLU A C 1
ATOM 803 O O . GLU A 1 130 ? 35.405 46.550 34.663 1.00 66.90 108 GLU A O 1
ATOM 809 N N . LEU A 1 131 ? 36.228 44.446 34.467 1.00 69.37 109 LEU A N 1
ATOM 810 C CA . LEU A 1 131 ? 37.132 44.611 35.590 1.00 71.52 109 LEU A CA 1
ATOM 811 C C . LEU A 1 131 ? 38.171 45.670 35.329 1.00 71.71 109 LEU A C 1
ATOM 812 O O . LEU A 1 131 ? 38.093 46.686 36.038 1.00 75.41 109 LEU A O 1
ATOM 817 N N . GLU A 1 132 ? 39.065 45.491 34.320 1.00 65.54 110 GLU A N 1
ATOM 818 C CA . GLU A 1 132 ? 39.932 46.599 33.846 1.00 61.51 110 GLU A CA 1
ATOM 819 C C . GLU A 1 132 ? 39.117 47.896 33.910 1.00 63.21 110 GLU A C 1
ATOM 820 O O . GLU A 1 132 ? 39.574 48.869 34.495 1.00 66.01 110 GLU A O 1
ATOM 822 N N . PHE A 1 133 ? 37.901 47.929 33.364 1.00 63.98 111 PHE A N 1
ATOM 823 C CA . PHE A 1 133 ? 37.167 49.185 33.399 1.00 67.18 111 PHE A CA 1
ATOM 824 C C . PHE A 1 133 ? 36.958 49.660 34.862 1.00 68.98 111 PHE A C 1
ATOM 825 O O . PHE A 1 133 ? 37.192 50.832 35.177 1.00 69.28 111 PHE A O 1
ATOM 833 N N . LEU A 1 134 ? 36.506 48.774 35.751 1.00 70.10 112 LEU A N 1
ATOM 834 C CA . LEU A 1 134 ? 36.213 49.218 37.112 1.00 70.76 112 LEU A CA 1
ATOM 835 C C . LEU A 1 134 ? 37.553 49.580 37.853 1.00 71.38 112 LEU A C 1
ATOM 836 O O . LEU A 1 134 ? 37.647 50.506 38.686 1.00 72.20 112 LEU A O 1
ATOM 839 N N . SER A 1 135 ? 38.611 48.876 37.517 1.00 68.46 113 SER A N 1
ATOM 840 C CA . SER A 1 135 ? 39.891 49.206 38.080 1.00 70.04 113 SER A CA 1
ATOM 841 C C . SER A 1 135 ? 40.274 50.635 37.717 1.00 69.69 113 SER A C 1
ATOM 842 O O . SER A 1 135 ? 41.262 51.179 38.194 1.00 71.61 113 SER A O 1
ATOM 853 N N . ASN A 1 137 ? 37.571 53.014 37.077 1.00 75.55 115 ASN A N 1
ATOM 854 C CA . ASN A 1 137 ? 36.488 53.760 37.652 1.00 77.80 115 ASN A CA 1
ATOM 855 C C . ASN A 1 137 ? 35.751 52.889 38.606 1.00 80.68 115 ASN A C 1
ATOM 856 O O . ASN A 1 137 ? 34.699 52.348 38.288 1.00 83.97 115 ASN A O 1
ATOM 861 N N . PRO A 1 138 ? 36.341 52.681 39.778 1.00 80.79 116 PRO A N 1
ATOM 862 C CA . PRO A 1 138 ? 35.776 51.792 40.768 1.00 79.86 116 PRO A CA 1
ATOM 863 C C . PRO A 1 138 ? 34.493 52.309 41.390 1.00 80.34 116 PRO A C 1
ATOM 864 O O . PRO A 1 138 ? 33.730 51.515 41.949 1.00 80.43 116 PRO A O 1
ATOM 868 N N . GLU A 1 139 ? 34.259 53.620 41.298 1.00 82.30 117 GLU A N 1
ATOM 869 C CA . GLU A 1 139 ? 32.978 54.208 41.713 1.00 85.66 117 GLU A CA 1
ATOM 870 C C . GLU A 1 139 ? 31.882 53.236 41.281 1.00 88.26 117 GLU A C 1
ATOM 871 O O . GLU A 1 139 ? 31.034 52.777 42.099 1.00 92.98 117 GLU A O 1
ATOM 877 N N . LEU A 1 140 ? 31.928 52.874 40.002 1.00 84.22 118 LEU A N 1
ATOM 878 C CA . LEU A 1 140 ? 30.846 52.122 39.443 1.00 81.41 118 LEU A CA 1
ATOM 879 C C . LEU A 1 140 ? 30.790 50.632 39.779 1.00 82.46 118 LEU A C 1
ATOM 880 O O . LEU A 1 140 ? 30.039 49.883 39.128 1.00 87.80 118 LEU A O 1
ATOM 885 N N . LEU A 1 141 ? 31.532 50.163 40.767 1.00 77.11 119 LEU A N 1
ATOM 886 C CA . LEU A 1 141 ? 31.351 48.763 41.090 1.00 74.81 119 LEU A CA 1
ATOM 887 C C . LEU A 1 141 ? 29.903 48.424 41.511 1.00 75.94 119 LEU A C 1
ATOM 888 O O . LEU A 1 141 ? 29.286 47.429 41.019 1.00 68.62 119 LEU A O 1
ATOM 893 N N . SER A 1 142 ? 29.390 49.278 42.413 1.00 82.03 120 SER A N 1
ATOM 894 C CA . SER A 1 142 ? 28.033 49.190 42.949 1.00 85.86 120 SER A CA 1
ATOM 895 C C . SER A 1 142 ? 27.111 48.637 41.895 1.00 87.24 120 SER A C 1
ATOM 896 O O . SER A 1 142 ? 26.206 47.889 42.234 1.00 88.04 120 SER A O 1
ATOM 898 N N . ASP A 1 143 ? 27.377 49.000 40.626 1.00 87.62 121 ASP A N 1
ATOM 899 C CA . ASP A 1 143 ? 26.566 48.628 39.447 1.00 86.75 121 ASP A CA 1
ATOM 900 C C . ASP A 1 143 ? 26.819 47.246 39.026 1.00 85.39 121 ASP A C 1
ATOM 901 O O . ASP A 1 143 ? 25.940 46.402 39.095 1.00 86.36 121 ASP A O 1
ATOM 906 N N . PHE A 1 144 ? 28.048 47.030 38.567 1.00 86.27 122 PHE A N 1
ATOM 907 C CA . PHE A 1 144 ? 28.420 45.793 37.857 1.00 82.70 122 PHE A CA 1
ATOM 908 C C . PHE A 1 144 ? 28.422 44.548 38.877 1.00 83.69 122 PHE A C 1
ATOM 909 O O . PHE A 1 144 ? 28.490 43.372 38.457 1.00 81.05 122 PHE A O 1
ATOM 912 N N . ARG A 1 145 ? 28.207 44.813 40.184 1.00 83.75 123 ARG A N 1
ATOM 913 C CA . ARG A 1 145 ? 28.367 43.768 41.249 1.00 85.79 123 ARG A CA 1
ATOM 914 C C . ARG A 1 145 ? 27.623 42.416 41.236 1.00 84.42 123 ARG A C 1
ATOM 915 O O . ARG A 1 145 ? 28.208 41.375 41.508 1.00 82.16 123 ARG A O 1
ATOM 923 N N . ASP A 1 146 ? 26.331 42.406 41.036 1.00 85.95 124 ASP A N 1
ATOM 924 C CA . ASP A 1 146 ? 25.678 41.167 41.370 1.00 91.09 124 ASP A CA 1
ATOM 925 C C . ASP A 1 146 ? 25.991 40.232 40.260 1.00 91.77 124 ASP A C 1
ATOM 926 O O . ASP A 1 146 ? 26.248 39.059 40.507 1.00 94.46 124 ASP A O 1
ATOM 931 N N . TRP A 1 147 ? 26.013 40.750 39.033 1.00 89.96 125 TRP A N 1
ATOM 932 C CA . TRP A 1 147 ? 26.432 39.925 37.907 1.00 88.06 125 TRP A CA 1
ATOM 933 C C . TRP A 1 147 ? 27.786 39.334 38.226 1.00 88.05 125 TRP A C 1
ATOM 934 O O . TRP A 1 147 ? 27.985 38.106 38.121 1.00 85.58 125 TRP A O 1
ATOM 945 N N . PHE A 1 148 ? 28.678 40.230 38.686 1.00 87.51 126 PHE A N 1
ATOM 946 C CA . PHE A 1 148 ? 30.044 39.890 39.131 1.00 82.69 126 PHE A CA 1
ATOM 947 C C . PHE A 1 148 ? 29.967 38.853 40.266 1.00 81.28 126 PHE A C 1
ATOM 948 O O . PHE A 1 148 ? 30.872 38.742 41.051 1.00 83.45 126 PHE A O 1
ATOM 953 N N . LEU A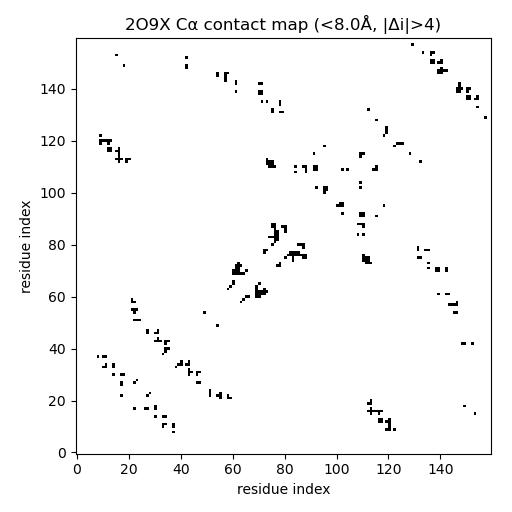 1 149 ? 28.904 38.078 40.351 1.00 78.54 127 LEU A N 1
ATOM 954 C CA . LEU A 1 149 ? 28.676 37.461 41.601 1.00 80.47 127 LEU A CA 1
ATOM 955 C C . LEU A 1 149 ? 27.914 36.224 41.427 1.00 84.41 127 LEU A C 1
ATOM 956 O O . LEU A 1 149 ? 28.346 35.186 41.913 1.00 84.58 127 LEU A O 1
ATOM 961 N N . GLU A 1 150 ? 26.757 36.337 40.767 1.00 88.90 128 GLU A N 1
ATOM 962 C CA . GLU A 1 150 ? 26.041 35.165 40.259 1.00 92.03 128 GLU A CA 1
ATOM 963 C C . GLU A 1 150 ? 27.146 34.401 39.516 1.00 94.33 128 GLU A C 1
ATOM 964 O O . GLU A 1 150 ? 27.306 33.188 39.646 1.00 96.16 128 GLU A O 1
ATOM 966 N 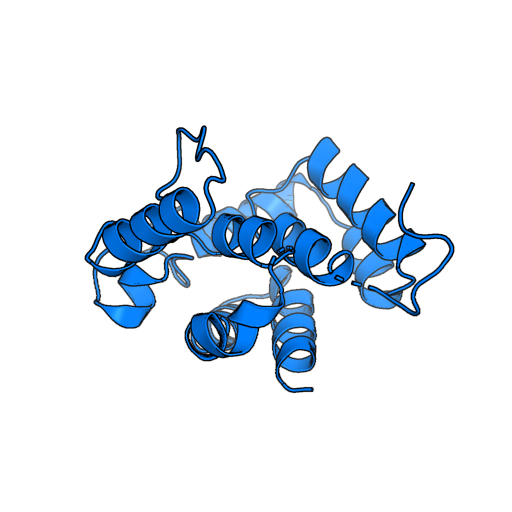N . PHE A 1 151 ? 27.976 35.149 38.808 1.00 95.14 129 PHE A N 1
ATOM 967 C CA . PHE A 1 151 ? 29.161 34.583 38.222 1.00 93.86 129 PHE A CA 1
ATOM 968 C C . PHE A 1 151 ? 30.051 33.970 39.273 1.00 90.33 129 PHE A C 1
ATOM 969 O O . PHE A 1 151 ? 30.324 32.791 39.251 1.00 86.63 129 PHE A O 1
ATOM 977 N N . ALA A 1 152 ? 30.512 34.814 40.174 1.00 91.35 130 ALA A N 1
ATOM 978 C CA . ALA A 1 152 ? 31.444 34.419 41.202 1.00 96.22 130 ALA A CA 1
ATOM 979 C C . ALA A 1 152 ? 31.126 33.080 41.859 1.00 98.74 130 ALA A C 1
ATOM 980 O O . ALA A 1 152 ? 32.056 32.318 42.190 1.00 98.42 130 ALA A O 1
ATOM 982 N N . LYS A 1 153 ? 29.826 32.829 42.077 1.00 100.13 131 LYS A N 1
ATOM 983 C CA 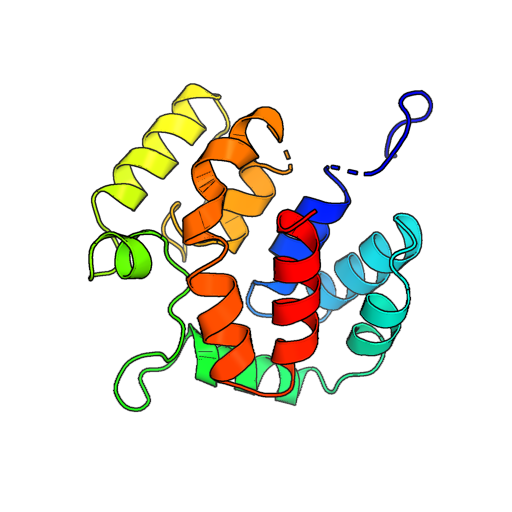. LYS A 1 153 ? 29.327 31.581 42.682 1.00 100.12 131 LYS A CA 1
ATOM 984 C C . LYS A 1 153 ? 29.367 30.444 41.659 1.00 99.72 131 LYS A C 1
ATOM 985 O O . LYS A 1 153 ? 30.045 29.455 41.877 1.00 99.42 131 LYS A O 1
ATOM 987 N N . CYS A 1 154 ? 28.675 30.590 40.536 1.00 101.65 132 CYS A N 1
ATOM 988 C CA . CYS A 1 154 ? 28.831 29.653 39.442 1.00 98.42 132 CYS A CA 1
ATOM 989 C C . CYS A 1 154 ? 30.246 29.095 39.420 1.00 95.05 132 CYS A C 1
ATOM 990 O O . CYS A 1 154 ? 30.412 27.915 39.617 1.00 94.09 132 CYS A O 1
ATOM 993 N N . VAL A 1 155 ? 31.268 29.919 39.174 1.00 93.58 133 VAL A N 1
ATOM 994 C CA . VAL A 1 155 ? 32.622 29.390 39.118 1.00 92.91 133 VAL A CA 1
ATOM 995 C C . VAL A 1 155 ? 32.929 28.684 40.435 1.00 98.31 133 VAL A C 1
ATOM 996 O O . VAL A 1 155 ? 33.350 27.527 40.407 1.00 101.48 133 VAL A O 1
ATOM 998 N N . GLU A 1 156 ? 32.681 29.324 41.588 1.00 101.91 134 GLU A N 1
ATOM 999 C CA . GLU A 1 156 ? 33.013 28.674 42.887 1.00 103.70 134 GLU A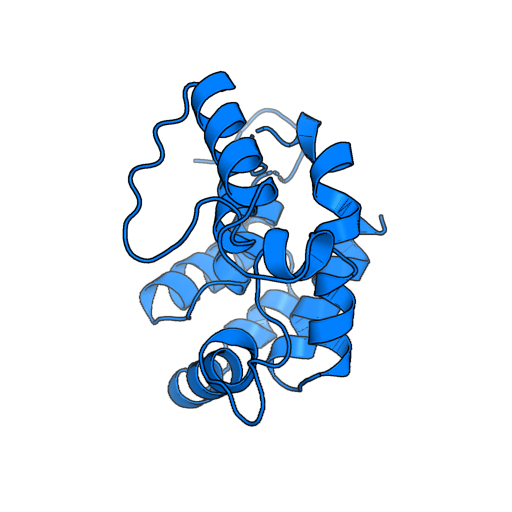 CA 1
ATOM 1000 C C . GLU A 1 156 ? 32.460 27.256 42.900 1.00 104.75 134 GLU A C 1
ATOM 1001 O O . GLU A 1 156 ? 33.229 26.334 43.110 1.00 106.71 134 GLU A O 1
ATOM 1003 N N . GLU A 1 157 ? 31.164 27.062 42.621 1.00 105.90 135 GLU A N 1
ATOM 1004 C CA . GLU A 1 157 ? 30.592 25.687 42.547 1.00 106.48 135 GLU A CA 1
ATOM 1005 C C . GLU A 1 157 ? 31.149 24.901 41.340 1.00 106.22 135 GLU A C 1
ATOM 1006 O O . GLU A 1 157 ? 31.774 23.852 41.505 1.00 109.00 135 GLU A O 1
ATOM 1008 N N . LYS A 1 158 ? 30.989 25.426 40.138 1.00 103.08 136 LYS A N 1
ATOM 1009 C CA . LYS A 1 158 ? 31.242 24.602 38.989 1.00 100.34 136 LYS A CA 1
ATOM 1010 C C . LYS A 1 158 ? 32.697 24.153 38.694 1.00 101.26 136 LYS A C 1
ATOM 1011 O O . LYS A 1 158 ? 32.870 23.508 37.678 1.00 105.81 136 LYS A O 1
ATOM 1013 N N . SER A 1 159 ? 33.728 24.437 39.510 1.00 99.54 137 SER A N 1
ATOM 1014 C CA . SER A 1 159 ? 35.064 23.759 39.283 1.00 99.88 137 SER A CA 1
ATOM 1015 C C . SER A 1 159 ? 36.321 24.243 39.986 1.00 98.70 137 SER A C 1
ATOM 1016 O O . SER A 1 159 ? 36.443 25.419 40.329 1.00 97.99 137 SER A O 1
ATOM 1018 N N . GLU A 1 160 ? 37.298 23.329 40.019 1.00 97.91 138 GLU A N 1
ATOM 1019 C CA . GLU A 1 160 ? 38.256 23.169 41.121 1.00 97.83 138 GLU A CA 1
ATOM 1020 C C . GLU A 1 160 ? 39.485 24.071 41.226 1.00 97.22 138 GLU A C 1
ATOM 1021 O O . GLU A 1 160 ? 39.646 24.736 42.248 1.00 98.96 138 GLU A O 1
ATOM 1023 N N . ILE A 1 161 ? 40.381 24.095 40.244 1.00 95.72 139 ILE A N 1
ATOM 1024 C CA . ILE A 1 161 ? 41.577 24.932 40.435 1.00 95.92 139 ILE A CA 1
ATOM 1025 C C . ILE A 1 161 ? 41.065 26.340 40.766 1.00 95.83 139 ILE A C 1
ATOM 1026 O O . ILE A 1 161 ? 41.361 26.925 41.834 1.00 93.34 139 ILE A O 1
ATOM 1030 N N . TYR A 1 162 ? 40.225 26.822 39.851 1.00 97.37 140 TYR A N 1
ATOM 1031 C CA . TYR A 1 162 ? 39.786 28.215 39.821 1.00 98.07 140 TYR A CA 1
ATOM 1032 C C . TYR A 1 162 ? 39.034 28.606 41.061 1.00 99.68 140 TYR A C 1
ATOM 1033 O O . TYR A 1 162 ? 39.304 29.649 41.639 1.00 102.45 140 TYR A O 1
ATOM 1042 N N . ALA A 1 163 ? 38.132 27.743 41.491 1.00 98.67 141 ALA A N 1
ATOM 1043 C CA . ALA A 1 163 ? 37.427 27.949 42.727 1.00 97.93 141 ALA A CA 1
ATOM 1044 C C . ALA A 1 163 ? 38.111 28.878 43.734 1.00 98.61 141 ALA A C 1
ATOM 1045 O O . ALA A 1 163 ? 37.456 29.820 44.209 1.00 99.75 141 ALA A O 1
ATOM 1047 N N . THR A 1 164 ? 39.390 28.659 44.073 1.00 96.42 142 THR A N 1
ATOM 1048 C CA . THR A 1 164 ? 40.004 29.515 45.118 1.00 97.61 142 THR A CA 1
ATOM 1049 C C . THR A 1 164 ? 39.652 30.963 44.901 1.00 93.11 142 THR A C 1
ATOM 1050 O O . THR A 1 164 ? 39.033 31.638 45.705 1.00 90.73 142 THR A O 1
ATOM 1054 N N . PHE A 1 165 ? 40.100 31.430 43.766 1.00 91.43 143 PHE A N 1
ATOM 1055 C CA . PHE A 1 165 ? 39.913 32.787 43.388 1.00 88.18 143 PHE A CA 1
ATOM 1056 C C . PHE A 1 165 ? 38.469 33.123 43.455 1.00 84.54 143 PHE A C 1
ATOM 1057 O O . PHE A 1 165 ? 38.082 34.144 44.034 1.00 83.17 143 PHE A O 1
ATOM 1065 N N . ALA A 1 166 ? 37.688 32.252 42.826 1.00 82.30 144 ALA A N 1
ATOM 1066 C CA . ALA A 1 166 ? 36.290 32.509 42.634 1.00 84.53 144 ALA A CA 1
ATOM 1067 C C . ALA A 1 166 ? 35.684 32.864 43.998 1.00 87.61 144 ALA A C 1
ATOM 1068 O O . ALA A 1 166 ? 34.920 33.854 44.114 1.00 87.75 144 ALA A O 1
ATOM 1070 N N . ARG A 1 167 ? 36.067 32.110 45.038 1.00 87.82 145 ARG A N 1
ATOM 1071 C CA . ARG A 1 167 ? 35.624 32.457 46.385 1.00 87.21 145 ARG A CA 1
ATOM 1072 C C . ARG A 1 167 ? 36.235 33.827 46.738 1.00 85.76 145 ARG A C 1
ATOM 1073 O O . ARG A 1 167 ? 35.594 34.844 46.537 1.00 83.77 145 ARG A O 1
ATOM 1075 N N . ALA A 1 168 ? 37.481 33.853 47.196 1.00 87.61 146 ALA A N 1
ATOM 1076 C CA . ALA A 1 168 ? 38.287 35.097 47.305 1.00 89.48 146 ALA A CA 1
ATOM 1077 C C . ALA A 1 168 ? 37.707 36.349 46.619 1.00 87.52 146 ALA A C 1
ATOM 1078 O O . ALA A 1 168 ? 37.691 37.456 47.187 1.00 86.36 146 ALA A O 1
ATOM 1080 N N . PHE A 1 169 ? 37.255 36.152 45.392 1.00 84.18 147 PHE A N 1
ATOM 1081 C CA . PHE A 1 169 ? 36.556 37.176 44.692 1.00 83.07 147 PHE A CA 1
ATOM 1082 C C . PHE A 1 169 ? 35.274 37.577 45.363 1.00 81.15 147 PHE A C 1
ATOM 1083 O O . PHE A 1 169 ? 35.141 38.734 45.716 1.00 77.16 147 PHE A O 1
ATOM 1091 N N . ARG A 1 170 ? 34.327 36.628 45.485 1.00 82.93 148 ARG A N 1
ATOM 1092 C CA . ARG A 1 170 ? 33.063 36.836 46.235 1.00 84.30 148 ARG A CA 1
ATOM 1093 C C . ARG A 1 170 ? 33.444 37.477 47.550 1.00 87.17 148 ARG A C 1
ATOM 1094 O O . ARG A 1 170 ? 33.145 38.656 47.769 1.00 88.59 148 ARG A O 1
ATOM 1097 N N . LYS A 1 171 ? 34.179 36.730 48.378 1.00 89.67 149 LYS A N 1
ATOM 1098 C CA . LYS A 1 171 ? 34.764 37.266 49.610 1.00 91.52 149 LYS A CA 1
ATOM 1099 C C . LYS A 1 171 ? 35.137 38.744 49.424 1.00 92.23 149 LYS A C 1
ATOM 1100 O O . LYS A 1 171 ? 34.757 39.605 50.233 1.00 93.06 149 LYS A O 1
ATOM 1102 N N . PHE A 1 172 ? 35.814 39.042 48.322 1.00 91.76 150 PHE A N 1
ATOM 1103 C CA . PHE A 1 172 ? 36.126 40.425 47.994 1.00 91.34 150 PHE A CA 1
ATOM 1104 C C . PHE A 1 172 ? 34.950 41.388 47.867 1.00 90.38 150 PHE A C 1
ATOM 1105 O O . PHE A 1 172 ? 34.911 42.419 48.497 1.00 90.81 150 PHE A O 1
ATOM 1113 N N . LEU A 1 173 ? 34.022 41.111 46.997 1.00 91.32 151 LEU A N 1
ATOM 1114 C CA . LEU A 1 173 ? 33.115 42.171 46.699 1.00 96.50 151 LEU A CA 1
ATOM 1115 C C . LEU A 1 173 ? 31.969 42.071 47.691 1.00 105.97 151 LEU A C 1
ATOM 1116 O O . LEU A 1 173 ? 31.115 42.969 47.792 1.00 105.97 151 LEU A O 1
ATOM 1121 N N . GLU A 1 174 ? 31.979 40.966 48.442 1.00 117.15 152 GLU A N 1
ATOM 1122 C CA . GLU A 1 174 ? 31.025 40.761 49.551 1.00 127.52 152 GLU A CA 1
ATOM 1123 C C . GLU A 1 174 ? 31.328 41.761 50.691 1.00 134.14 152 GLU A C 1
ATOM 1124 O O . GLU A 1 174 ? 30.392 42.231 51.361 1.00 136.74 152 GLU A O 1
ATOM 1126 N N . LYS A 1 175 ? 32.614 42.105 50.881 1.00 138.31 153 LYS A N 1
ATOM 1127 C CA . LYS A 1 175 ? 33.028 43.178 51.822 1.00 141.45 153 LYS A CA 1
ATOM 1128 C C . LYS A 1 175 ? 32.535 44.579 51.397 1.00 143.53 153 LYS A C 1
ATOM 1129 O O . LYS A 1 175 ? 31.995 45.348 52.211 1.00 145.56 153 LYS A O 1
#